Protein AF-A0A355V8T5-F1 (afdb_monomer_lite)

Sequence (129 aa):
MSGSYLQRGQRCCLICGMQHSHSPGSIVDRDSEPLCSKCDSPLWSCSDGSIETEDIAHRRETVVVALEKCRAALDRVWQHSHAEFLRLIVGGGRIGDAVLAELHYLQSQGTILDYRQENRGAVLIRVRN

pLDDT: mean 89.16, std 14.61, range [33.62, 98.62]

Structure (mmCIF, N/CA/C/O bac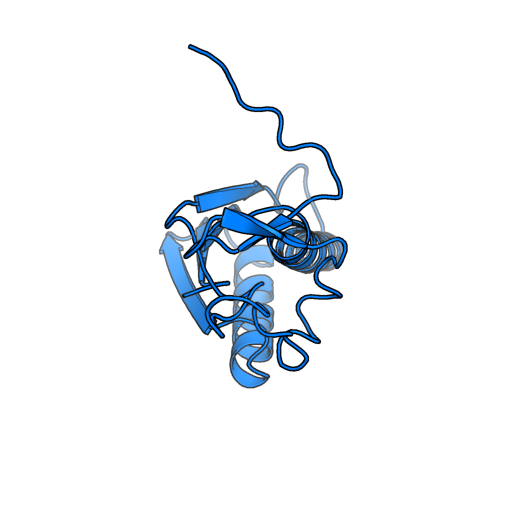kbone):
data_AF-A0A355V8T5-F1
#
_entry.id   AF-A0A355V8T5-F1
#
loop_
_atom_site.group_PDB
_atom_site.id
_atom_site.type_symbol
_atom_site.label_atom_id
_atom_site.label_alt_id
_atom_site.label_comp_id
_atom_site.label_asym_id
_atom_site.label_entity_id
_atom_site.label_seq_id
_atom_site.pdbx_PDB_ins_code
_atom_site.Cartn_x
_atom_site.Cartn_y
_atom_site.Cartn_z
_atom_site.occupancy
_atom_site.B_iso_or_equiv
_atom_site.auth_seq_id
_atom_site.auth_comp_id
_atom_site.auth_asym_id
_atom_site.auth_atom_id
_atom_site.pdbx_PDB_model_num
ATOM 1 N N . MET A 1 1 ? -0.275 29.084 13.538 1.00 35.03 1 MET A N 1
ATOM 2 C CA . MET A 1 1 ? -0.273 27.876 12.687 1.00 35.03 1 MET A CA 1
ATOM 3 C C . MET A 1 1 ? 0.602 26.853 13.382 1.00 35.03 1 MET A C 1
ATOM 5 O O . MET A 1 1 ? 1.814 26.875 13.222 1.00 35.03 1 MET A O 1
ATOM 9 N N . SER A 1 2 ? 0.007 26.078 14.283 1.00 33.62 2 SER A N 1
ATOM 10 C CA . SER A 1 2 ? 0.745 25.195 15.184 1.00 33.62 2 SER A CA 1
ATOM 11 C C . SER A 1 2 ? 0.807 23.814 14.547 1.00 33.62 2 SER A C 1
ATOM 13 O O . SER A 1 2 ? -0.191 23.101 14.533 1.00 33.62 2 SER A O 1
ATOM 15 N N . GLY A 1 3 ? 1.960 23.475 13.971 1.00 39.06 3 GLY A N 1
ATOM 16 C CA . GLY A 1 3 ? 2.259 22.113 13.548 1.00 39.06 3 GLY A CA 1
ATOM 17 C C . GLY A 1 3 ? 2.317 21.226 14.784 1.00 39.06 3 GLY A C 1
ATOM 18 O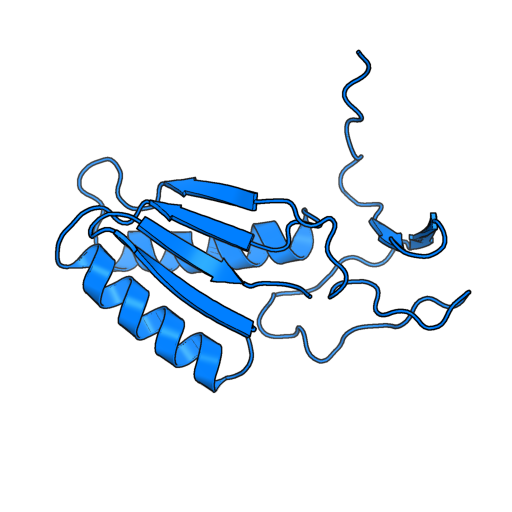 O . GLY A 1 3 ? 3.224 21.352 15.607 1.00 39.06 3 GLY A O 1
ATOM 19 N N . SER A 1 4 ? 1.316 20.369 14.948 1.00 37.09 4 SER A N 1
ATOM 20 C CA . SER A 1 4 ? 1.317 19.324 15.959 1.00 37.09 4 SER A CA 1
ATOM 21 C C . SER A 1 4 ? 2.365 18.286 15.572 1.00 37.09 4 SER A C 1
ATOM 23 O O . SER A 1 4 ? 2.125 17.417 14.736 1.00 37.09 4 SER A O 1
ATOM 25 N N . TYR A 1 5 ? 3.542 18.396 16.183 1.00 38.66 5 TYR A N 1
ATOM 26 C CA . TYR A 1 5 ? 4.483 17.295 16.318 1.00 38.66 5 TYR A CA 1
ATOM 27 C C . TYR A 1 5 ? 3.777 16.173 17.090 1.00 38.66 5 TYR A C 1
ATOM 29 O O . TYR A 1 5 ? 3.753 16.183 18.320 1.00 38.66 5 TYR A O 1
ATOM 37 N N . LEU A 1 6 ? 3.162 15.228 16.376 1.00 44.62 6 LEU A N 1
ATOM 38 C CA . LEU A 1 6 ? 2.746 13.957 16.958 1.00 44.62 6 LEU A CA 1
ATOM 39 C C . LEU A 1 6 ? 4.005 13.298 17.531 1.00 44.62 6 LEU A C 1
ATOM 41 O O . LEU A 1 6 ? 4.918 12.907 16.800 1.00 44.62 6 LEU A O 1
ATOM 45 N N . GLN A 1 7 ? 4.090 13.264 18.861 1.00 43.12 7 GLN A N 1
ATOM 46 C CA . GLN A 1 7 ? 5.150 12.570 19.574 1.00 43.12 7 GLN A CA 1
ATOM 47 C C . GLN A 1 7 ? 5.170 11.107 19.118 1.00 43.12 7 GLN A C 1
ATOM 49 O O . GLN A 1 7 ? 4.160 10.404 19.177 1.00 43.12 7 GLN A O 1
ATOM 54 N N . ARG A 1 8 ? 6.337 10.651 18.652 1.00 44.59 8 ARG A N 1
ATOM 55 C CA . ARG A 1 8 ? 6.586 9.246 18.312 1.00 44.59 8 ARG A CA 1
ATOM 56 C C . ARG A 1 8 ? 6.216 8.373 19.516 1.00 44.59 8 ARG A C 1
ATOM 58 O O . ARG A 1 8 ? 6.861 8.475 20.553 1.00 44.59 8 ARG A O 1
ATOM 65 N N . GLY A 1 9 ? 5.199 7.526 19.363 1.00 52.56 9 GLY A N 1
ATOM 66 C CA . GLY A 1 9 ? 4.842 6.494 20.344 1.00 52.56 9 GLY A CA 1
ATOM 67 C C . GLY A 1 9 ? 3.485 6.647 21.036 1.00 52.56 9 GLY A C 1
ATOM 68 O O . GLY A 1 9 ? 3.126 5.761 21.801 1.00 52.56 9 GLY A O 1
ATOM 69 N N . GLN A 1 10 ? 2.711 7.704 20.768 1.00 60.72 10 GLN A N 1
ATOM 70 C CA . GLN A 1 10 ? 1.327 7.811 21.248 1.00 60.72 10 GLN A CA 1
ATOM 71 C C . GLN A 1 10 ? 0.368 7.920 20.065 1.00 60.72 10 GLN A C 1
ATOM 73 O O . GLN A 1 10 ? 0.306 8.953 19.400 1.00 60.72 10 GLN A O 1
ATOM 78 N N . ARG A 1 11 ? -0.385 6.848 19.800 1.00 75.50 11 ARG A N 1
ATOM 79 C CA . ARG A 1 11 ? -1.542 6.897 18.900 1.00 75.50 11 ARG A CA 1
ATOM 80 C C . ARG A 1 11 ? -2.811 7.074 19.720 1.00 75.50 11 ARG A C 1
ATOM 82 O O . ARG A 1 11 ? -2.972 6.468 20.781 1.00 75.50 11 ARG A O 1
ATOM 89 N N . CYS A 1 12 ? -3.722 7.894 19.219 1.00 87.69 12 CYS A N 1
ATOM 90 C CA . CYS A 1 12 ? -5.070 7.988 19.752 1.00 87.69 12 CYS A CA 1
ATOM 91 C C . CYS A 1 12 ? -6.059 7.286 18.819 1.00 87.69 12 CYS A C 1
ATOM 93 O O . CYS A 1 12 ? -5.831 7.162 17.616 1.00 87.69 12 CYS A O 1
ATOM 95 N N . CYS A 1 13 ? -7.173 6.825 19.379 1.00 91.50 13 CYS A N 1
ATOM 96 C CA . CYS A 1 13 ? -8.319 6.417 18.586 1.00 91.50 13 CYS A CA 1
ATOM 97 C C . CYS A 1 13 ? -8.842 7.639 17.819 1.00 91.50 13 CYS A C 1
ATOM 99 O O . CYS A 1 13 ? -9.260 8.617 18.443 1.00 91.50 13 CYS A O 1
ATOM 101 N N . LEU A 1 14 ? -8.862 7.569 16.485 1.00 91.94 14 LEU A N 1
ATOM 102 C CA . LEU A 1 14 ? -9.330 8.677 15.643 1.00 91.94 14 LEU A CA 1
ATOM 103 C C . LEU A 1 14 ? -10.814 9.011 15.840 1.00 91.94 14 LEU A C 1
ATOM 105 O O . LEU A 1 14 ? -11.229 10.129 15.559 1.00 91.94 14 LEU A O 1
ATOM 109 N N . ILE A 1 15 ? -11.607 8.065 16.348 1.00 93.69 15 ILE A N 1
ATOM 110 C CA . ILE A 1 15 ? -13.049 8.250 16.536 1.00 93.69 15 ILE A CA 1
ATOM 111 C C . ILE A 1 15 ? -13.365 8.974 17.850 1.00 93.69 15 ILE A C 1
ATOM 113 O O . ILE A 1 15 ? -14.178 9.894 17.871 1.00 93.69 15 ILE A O 1
ATOM 117 N N . CYS A 1 16 ? -12.736 8.580 18.964 1.00 93.62 16 CYS A N 1
ATOM 118 C CA . CYS A 1 16 ? -13.102 9.082 20.298 1.00 93.62 16 CYS A CA 1
ATOM 119 C C . CYS A 1 16 ? -11.991 9.838 21.045 1.00 93.62 16 CYS A C 1
ATOM 121 O O . CYS A 1 16 ? -12.217 10.274 22.182 1.00 93.62 16 CYS A O 1
ATOM 123 N N . GLY A 1 17 ? -10.798 9.942 20.453 1.00 91.56 17 GLY A N 1
ATOM 124 C CA . GLY A 1 17 ? -9.636 10.646 20.998 1.00 91.56 17 GLY A CA 1
ATOM 125 C C . GLY A 1 17 ? -8.915 9.941 22.153 1.00 91.56 17 GLY A C 1
ATOM 126 O O . GLY A 1 17 ? -7.979 10.510 22.712 1.00 91.56 17 GLY A O 1
ATOM 127 N N . MET A 1 18 ? -9.325 8.727 22.540 1.00 91.56 18 MET A N 1
ATOM 128 C CA . MET A 1 18 ? -8.676 7.984 23.626 1.00 91.56 18 MET A CA 1
ATOM 129 C C . MET A 1 18 ? -7.222 7.660 23.274 1.00 91.56 18 MET A C 1
ATOM 131 O O . MET A 1 18 ? -6.943 7.197 22.172 1.00 91.56 18 MET A O 1
ATOM 135 N N . GLN A 1 19 ? -6.301 7.897 24.205 1.00 90.00 19 GLN A N 1
ATOM 136 C CA . GLN A 1 19 ? -4.888 7.568 24.028 1.00 90.00 19 GLN A CA 1
ATOM 13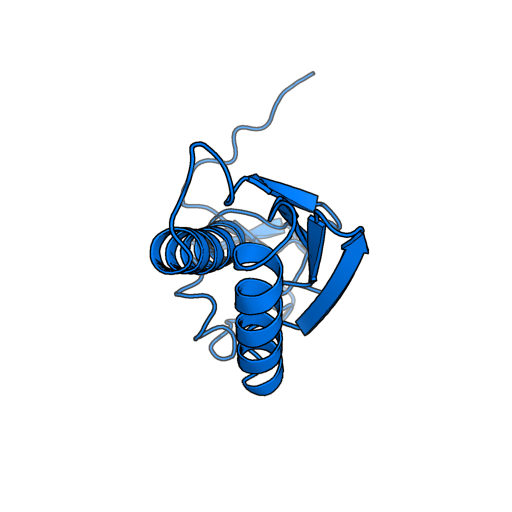7 C C . GLN A 1 19 ? -4.635 6.080 24.275 1.00 90.00 19 GLN A C 1
ATOM 139 O O . GLN A 1 19 ? -5.144 5.510 25.241 1.00 90.00 19 GLN A O 1
ATOM 144 N N . HIS A 1 20 ? -3.800 5.477 23.431 1.00 85.44 20 HIS A N 1
ATOM 145 C CA . HIS A 1 20 ? -3.340 4.102 23.570 1.00 85.44 20 HIS A CA 1
ATOM 146 C C . HIS A 1 20 ? -1.806 4.077 23.590 1.00 85.44 20 HIS A C 1
ATOM 148 O O . HIS A 1 20 ? -1.147 4.808 22.852 1.00 85.44 20 HIS A O 1
ATOM 154 N N . SER A 1 21 ? -1.233 3.235 24.451 1.00 82.25 21 SER A N 1
ATOM 155 C CA . SER A 1 21 ? 0.218 3.007 24.539 1.00 82.25 21 SER A CA 1
ATOM 156 C C . SER A 1 21 ? 0.722 1.965 23.538 1.00 82.25 21 SER A C 1
ATOM 158 O O . SER A 1 21 ? 1.928 1.777 23.395 1.00 82.25 21 SER A O 1
ATOM 160 N N . HIS A 1 22 ? -0.192 1.270 22.863 1.00 79.31 22 HIS A N 1
ATOM 161 C CA . HIS A 1 22 ? 0.140 0.285 21.847 1.00 79.31 22 HIS A CA 1
ATOM 162 C C . HIS A 1 22 ? 0.519 0.980 20.538 1.00 79.31 22 HIS A C 1
ATOM 164 O O . HIS A 1 22 ? -0.049 2.011 20.178 1.00 79.31 22 HIS A O 1
ATOM 170 N N . SER A 1 23 ? 1.459 0.389 19.810 1.00 80.69 23 SER A N 1
ATOM 171 C CA . SER A 1 23 ? 1.753 0.741 18.425 1.00 80.69 23 SER A CA 1
ATOM 172 C C . SER A 1 23 ? 1.370 -0.420 17.509 1.00 80.69 23 SER A C 1
ATOM 174 O O . SER A 1 23 ? 1.476 -1.574 17.933 1.00 80.69 23 SER A O 1
ATOM 176 N N . PRO A 1 24 ? 0.974 -0.147 16.256 1.00 87.25 24 PRO A N 1
ATOM 177 C CA . PRO A 1 24 ? 0.838 -1.190 15.249 1.00 87.25 24 PRO A CA 1
ATOM 178 C C . PRO A 1 24 ? 2.141 -1.996 15.110 1.00 87.25 24 PRO A C 1
ATOM 180 O O . PRO A 1 24 ? 3.231 -1.432 15.240 1.00 87.25 24 PRO A O 1
ATOM 183 N N . GLY A 1 25 ? 2.020 -3.302 14.851 1.00 89.00 25 GLY A N 1
ATOM 184 C CA . GLY A 1 25 ? 3.134 -4.173 14.455 1.00 89.00 25 GLY A CA 1
ATOM 185 C C . GLY A 1 25 ? 3.567 -3.923 13.006 1.00 89.00 25 GLY A C 1
ATOM 186 O O . GLY A 1 25 ? 3.462 -2.802 12.506 1.00 89.00 25 GLY A O 1
ATOM 187 N N . SER A 1 26 ? 4.049 -4.947 12.300 1.00 92.94 26 SER A N 1
ATOM 188 C CA . SER A 1 26 ? 4.214 -4.832 10.843 1.00 92.94 26 SER A CA 1
ATOM 189 C C . SER A 1 26 ? 2.845 -4.784 10.159 1.00 92.94 26 SER A C 1
ATOM 191 O O . SER A 1 26 ? 1.854 -5.291 10.689 1.00 92.94 26 SER A O 1
ATOM 193 N N . ILE A 1 27 ? 2.777 -4.169 8.978 1.00 94.56 27 ILE A N 1
ATOM 194 C CA . ILE A 1 27 ? 1.551 -4.146 8.171 1.00 94.56 27 ILE A CA 1
ATOM 195 C C . ILE A 1 27 ? 1.095 -5.554 7.765 1.00 94.56 27 ILE A C 1
ATOM 197 O O . ILE A 1 27 ? -0.095 -5.778 7.556 1.00 94.56 27 ILE A O 1
ATOM 201 N N . VAL A 1 28 ? 2.014 -6.522 7.690 1.00 93.50 28 VAL A N 1
ATOM 202 C CA . VAL A 1 28 ? 1.659 -7.914 7.373 1.00 93.50 28 VAL A CA 1
ATOM 203 C C . VAL A 1 28 ? 0.817 -8.566 8.472 1.00 93.50 28 VAL A C 1
ATOM 205 O O . VAL A 1 28 ? 0.043 -9.467 8.178 1.00 93.50 28 VAL A O 1
ATOM 208 N N . ASP A 1 29 ? 0.899 -8.063 9.707 1.00 90.69 29 ASP A N 1
ATOM 209 C CA . ASP A 1 29 ? 0.146 -8.558 10.865 1.00 90.69 29 ASP A CA 1
ATOM 210 C C . ASP A 1 29 ? -1.136 -7.743 11.123 1.00 90.69 29 ASP A C 1
ATOM 212 O O . ASP A 1 29 ? -1.687 -7.773 12.227 1.00 90.69 29 ASP A O 1
ATOM 216 N N . ARG A 1 30 ? -1.609 -6.966 10.134 1.00 89.50 30 ARG A N 1
ATOM 217 C CA . ARG A 1 30 ? -2.728 -6.020 10.303 1.00 89.50 30 ARG A CA 1
ATOM 218 C C . ARG A 1 30 ? -4.018 -6.643 10.835 1.00 89.50 30 ARG A C 1
ATOM 220 O O . ARG A 1 30 ? -4.789 -5.937 11.469 1.00 89.50 30 ARG A O 1
ATOM 227 N N . ASP A 1 31 ? -4.237 -7.937 10.614 1.00 87.19 31 ASP A N 1
ATOM 228 C CA . ASP A 1 31 ? -5.437 -8.643 11.075 1.00 87.19 31 ASP A CA 1
ATOM 229 C C . ASP A 1 31 ? -5.472 -8.820 12.601 1.00 87.19 31 ASP A C 1
ATOM 231 O O . ASP A 1 31 ? -6.529 -9.056 13.180 1.00 87.19 31 ASP A O 1
ATOM 235 N N . SER A 1 32 ? -4.332 -8.655 13.283 1.00 85.62 32 SER A N 1
ATOM 236 C CA . SER A 1 32 ? -4.231 -8.704 14.750 1.00 85.62 32 SER A CA 1
ATOM 237 C C . SER A 1 32 ? -4.559 -7.356 15.408 1.00 85.62 32 SER A C 1
ATOM 239 O O . SER A 1 32 ? -3.969 -6.975 16.422 1.00 85.62 32 SER A O 1
ATOM 241 N N . GLU A 1 33 ? -5.467 -6.590 14.808 1.00 86.81 33 GLU A N 1
ATOM 242 C CA . GLU A 1 33 ? -5.774 -5.232 15.226 1.00 86.81 33 GLU A CA 1
ATOM 243 C C . GLU A 1 33 ? -6.609 -5.183 16.525 1.00 86.81 33 GLU A C 1
ATOM 245 O O . GLU A 1 33 ? -7.701 -5.750 16.595 1.00 86.81 33 GLU A O 1
ATOM 250 N N . PRO A 1 34 ? -6.147 -4.461 17.561 1.00 90.62 34 PRO A N 1
ATOM 251 C CA . PRO A 1 34 ? -6.923 -4.198 18.760 1.00 90.62 34 PRO A CA 1
ATOM 252 C C . PRO A 1 34 ? -8.026 -3.158 18.523 1.00 90.62 34 PRO A C 1
ATOM 254 O O . PRO A 1 34 ? -7.878 -2.208 17.750 1.00 90.62 34 PRO A O 1
ATOM 257 N N . LEU A 1 35 ? -9.102 -3.291 19.297 1.00 92.50 35 LEU A N 1
ATOM 258 C CA . LEU A 1 35 ? -10.193 -2.322 19.349 1.00 92.50 35 LEU A CA 1
ATOM 259 C C . LEU A 1 35 ? -9.960 -1.276 20.444 1.00 92.50 35 LEU A C 1
ATOM 261 O O . LEU A 1 35 ? -9.341 -1.537 21.480 1.00 92.50 35 LEU A O 1
ATOM 265 N N . CYS A 1 36 ? -10.494 -0.076 20.233 1.00 93.00 36 CYS A N 1
ATOM 266 C CA . CYS A 1 36 ? -10.520 0.964 21.248 1.00 93.00 36 CYS A CA 1
ATOM 267 C C . CYS A 1 36 ? -11.414 0.549 22.421 1.00 93.00 36 CYS A C 1
ATOM 269 O O . CYS A 1 36 ? -12.617 0.400 22.253 1.00 93.00 36 CYS A O 1
ATOM 271 N N . SER A 1 37 ? -10.871 0.508 23.637 1.00 92.62 37 SER A N 1
ATOM 272 C CA . SER A 1 37 ? -11.625 0.144 24.848 1.00 92.62 37 SER A CA 1
ATOM 273 C C . SER A 1 37 ? -12.751 1.111 25.247 1.00 92.62 37 SER A C 1
ATOM 275 O O . SER A 1 37 ? -13.487 0.823 26.187 1.00 92.62 37 SER A O 1
ATOM 277 N N . LYS A 1 38 ? -12.886 2.264 24.576 1.00 94.62 38 LYS A N 1
ATOM 278 C CA . LYS A 1 38 ? -13.954 3.247 24.828 1.00 94.62 38 LYS A CA 1
ATOM 279 C C . LYS A 1 38 ? -15.097 3.200 23.812 1.00 94.62 38 LYS A C 1
ATOM 281 O O . LYS A 1 38 ? -16.213 3.565 24.164 1.00 94.62 38 LYS A O 1
ATOM 286 N N . CYS A 1 39 ? -14.824 2.866 22.555 1.00 95.56 39 CYS A N 1
ATOM 287 C CA . CYS A 1 39 ? -15.814 2.992 21.475 1.00 95.56 39 CYS A CA 1
ATOM 288 C C . CYS A 1 39 ? -15.786 1.838 20.472 1.00 95.56 39 CYS A C 1
ATOM 290 O O . CYS A 1 39 ? -16.397 1.946 19.412 1.00 95.56 39 CYS A O 1
ATOM 292 N N . ASP A 1 40 ? -15.015 0.792 20.773 1.00 95.06 40 ASP A N 1
ATOM 293 C CA . ASP A 1 40 ? -14.864 -0.438 19.992 1.00 95.06 40 ASP A CA 1
ATOM 294 C C . ASP A 1 40 ? -14.421 -0.237 18.536 1.00 95.06 40 ASP A C 1
ATOM 296 O O . ASP A 1 40 ? -14.418 -1.169 17.738 1.00 95.06 40 ASP A O 1
ATOM 300 N N . SER A 1 41 ? -13.997 0.977 18.178 1.00 93.44 41 SER A N 1
ATOM 301 C CA . SER A 1 41 ? -13.471 1.274 16.849 1.00 93.44 41 SER A CA 1
ATOM 302 C C . SER A 1 41 ? -12.079 0.657 16.674 1.00 93.44 41 SER A C 1
ATOM 304 O O . SER A 1 41 ? -11.287 0.702 17.625 1.00 93.44 41 SER A O 1
ATOM 306 N N . PRO A 1 42 ? -11.744 0.138 15.482 1.00 92.44 42 PRO A N 1
ATOM 307 C CA . PRO A 1 42 ? -10.395 -0.333 15.180 1.00 92.44 42 PRO A CA 1
ATOM 308 C C . PRO A 1 42 ? -9.358 0.788 15.371 1.00 92.44 42 PRO A C 1
ATOM 310 O O . PRO A 1 42 ? -9.601 1.940 15.002 1.00 92.44 42 PRO A O 1
ATOM 313 N N . LEU A 1 43 ? -8.222 0.497 16.007 1.00 90.50 43 LEU A N 1
ATOM 314 C CA . LEU A 1 43 ? -7.236 1.531 16.354 1.00 90.50 43 LEU A CA 1
ATOM 315 C C . LEU A 1 43 ? -6.311 1.938 15.201 1.00 90.50 43 LEU A C 1
ATOM 317 O O . LEU A 1 43 ? -5.883 3.092 15.113 1.00 90.50 43 LEU A O 1
ATOM 321 N N . TRP A 1 44 ? -5.972 0.993 14.341 1.00 90.44 44 TRP A N 1
ATOM 322 C CA . TRP A 1 44 ? -4.964 1.076 13.293 1.00 90.44 44 TRP A CA 1
ATOM 323 C C . TRP A 1 44 ? -5.547 1.188 11.885 1.00 90.44 44 TRP A C 1
ATOM 325 O O . TRP A 1 44 ? -4.893 1.805 11.050 1.00 90.44 44 TRP A O 1
ATOM 335 N N . SER A 1 45 ? -6.733 0.650 11.592 1.00 91.12 45 SER A N 1
ATOM 336 C CA . SER A 1 45 ? -7.344 0.675 10.261 1.00 91.12 45 SER A CA 1
ATOM 337 C C . SER A 1 45 ? -8.091 1.966 9.961 1.00 91.12 45 SER A C 1
ATOM 339 O O . SER A 1 45 ? -8.409 2.200 8.799 1.00 91.12 45 SER A O 1
ATOM 341 N N . CYS A 1 46 ? -8.399 2.781 10.974 1.00 92.12 46 CYS A N 1
ATOM 342 C CA . CYS A 1 46 ? -9.009 4.093 10.774 1.00 92.12 46 CYS A CA 1
ATOM 343 C C . CYS A 1 46 ? -8.006 5.069 10.156 1.00 92.12 46 CYS A C 1
ATOM 345 O O . CYS A 1 46 ? -6.881 5.211 10.655 1.00 92.12 46 CYS A O 1
ATOM 347 N N . SER A 1 47 ? -8.441 5.776 9.116 1.00 93.56 47 SER A N 1
ATOM 348 C CA . SER A 1 47 ? -7.670 6.841 8.485 1.00 93.56 47 SER A CA 1
ATOM 349 C C . SER A 1 47 ? -8.175 8.247 8.808 1.00 93.56 47 SER A C 1
ATOM 351 O O . SER A 1 47 ? -9.287 8.446 9.299 1.00 93.56 47 SER A O 1
ATOM 353 N N . ASP A 1 48 ? -7.331 9.233 8.515 1.00 93.38 48 ASP A N 1
ATOM 354 C CA . ASP A 1 48 ? -7.681 10.656 8.467 1.00 93.38 48 ASP A CA 1
ATOM 355 C C . ASP A 1 48 ? -7.886 11.174 7.026 1.00 93.38 48 ASP A C 1
ATOM 357 O O . ASP A 1 48 ? -7.976 12.383 6.805 1.00 93.38 48 ASP A O 1
ATOM 361 N N . GLY A 1 49 ? -7.937 10.271 6.038 1.00 94.88 49 GLY A N 1
ATOM 362 C CA . GLY A 1 49 ? -8.066 10.595 4.613 1.00 94.88 49 GLY A CA 1
ATOM 363 C C . GLY A 1 49 ? -6.805 11.171 3.953 1.00 94.88 49 GLY A C 1
ATOM 364 O O . GLY A 1 49 ? -6.848 11.557 2.783 1.00 94.88 49 GLY A O 1
ATOM 365 N N . SER A 1 50 ? -5.678 11.271 4.668 1.00 96.31 50 SER A N 1
ATOM 366 C CA . SER A 1 50 ? -4.453 11.865 4.120 1.00 96.31 50 SER A CA 1
ATOM 367 C C . SER A 1 50 ? -3.661 10.914 3.209 1.00 96.31 50 SER A C 1
ATOM 369 O O . SER A 1 50 ? -3.899 9.702 3.154 1.00 96.31 50 SER A O 1
ATOM 371 N N . ILE A 1 51 ? -2.708 11.491 2.466 1.00 98.06 51 ILE A N 1
ATOM 372 C CA . ILE A 1 51 ? -1.822 10.788 1.531 1.00 98.06 51 ILE A CA 1
ATOM 373 C C . ILE A 1 51 ? -0.366 11.057 1.916 1.00 98.06 51 ILE A C 1
ATOM 375 O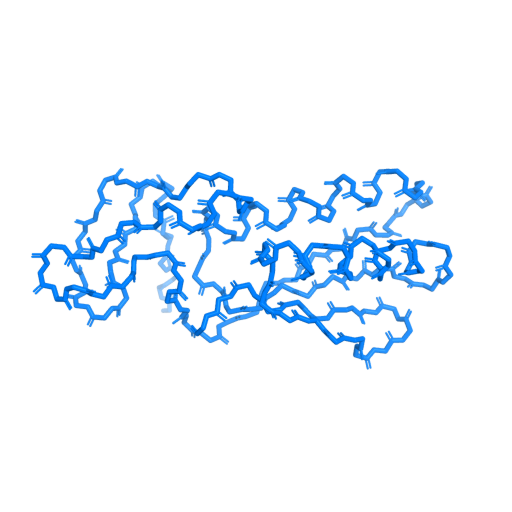 O . ILE A 1 51 ? 0.076 12.205 1.924 1.00 98.06 51 ILE A O 1
ATOM 379 N N . GLU A 1 52 ? 0.398 9.995 2.146 1.00 97.88 52 GLU A N 1
ATOM 380 C CA . GLU A 1 52 ? 1.855 10.043 2.314 1.00 97.88 52 GLU A CA 1
ATOM 381 C C . GLU A 1 52 ? 2.522 9.742 0.972 1.00 97.88 52 GLU A C 1
ATOM 383 O O . GLU A 1 52 ? 2.068 8.862 0.246 1.00 97.88 52 GLU A O 1
ATOM 388 N N . THR A 1 53 ? 3.592 10.451 0.609 1.00 97.75 53 THR A N 1
ATOM 389 C CA . THR A 1 53 ? 4.304 10.223 -0.664 1.00 97.75 53 THR A CA 1
ATOM 390 C C . THR A 1 53 ? 5.748 9.807 -0.414 1.00 97.75 53 THR A C 1
ATOM 392 O O . THR A 1 53 ? 6.451 10.482 0.330 1.00 97.75 53 THR A O 1
ATOM 395 N N . GLU A 1 54 ? 6.203 8.745 -1.082 1.00 96.44 54 GLU A N 1
ATOM 396 C CA . GLU A 1 54 ? 7.589 8.264 -1.028 1.00 96.44 54 GLU A CA 1
ATOM 397 C C . GLU A 1 54 ? 8.166 8.082 -2.438 1.00 96.44 54 GLU A C 1
ATOM 399 O O . GLU A 1 54 ? 7.506 7.538 -3.325 1.00 96.44 54 GLU A O 1
ATOM 404 N N . ASP A 1 55 ? 9.418 8.498 -2.642 1.00 95.00 55 ASP A N 1
ATOM 405 C CA . ASP A 1 55 ? 10.185 8.205 -3.858 1.00 95.00 55 ASP A CA 1
ATOM 406 C C . ASP A 1 55 ? 11.092 6.985 -3.659 1.00 95.00 55 ASP A C 1
ATOM 408 O O . ASP A 1 55 ? 11.997 6.987 -2.818 1.00 95.00 55 ASP A O 1
ATOM 412 N N . ILE A 1 56 ? 10.842 5.938 -4.451 1.00 93.25 56 ILE A N 1
ATOM 413 C CA . ILE A 1 56 ? 11.539 4.648 -4.367 1.00 93.25 56 ILE A CA 1
ATOM 414 C C . ILE A 1 56 ? 12.333 4.305 -5.632 1.00 93.25 56 ILE A C 1
ATOM 416 O O . ILE A 1 56 ? 12.790 3.174 -5.773 1.00 93.25 56 ILE A O 1
ATOM 420 N N . ALA A 1 57 ? 12.463 5.249 -6.568 1.00 88.62 57 ALA A N 1
ATOM 421 C CA . ALA A 1 57 ? 13.124 5.034 -7.857 1.00 88.62 57 ALA A CA 1
ATOM 422 C C . ALA A 1 57 ? 14.242 6.052 -8.134 1.00 88.62 57 ALA A C 1
ATOM 424 O O . ALA A 1 57 ? 14.645 6.282 -9.280 1.00 88.62 57 ALA A O 1
ATOM 425 N N . HIS A 1 58 ? 14.770 6.672 -7.082 1.00 82.44 58 HIS A N 1
ATOM 426 C CA . HIS A 1 58 ? 15.826 7.668 -7.185 1.00 82.44 58 HIS A CA 1
ATOM 427 C C . HIS A 1 58 ? 17.202 7.022 -7.498 1.00 82.44 58 HIS A C 1
ATOM 429 O O . HIS A 1 58 ? 17.435 5.843 -7.258 1.00 82.44 58 HIS A O 1
ATOM 435 N N . ARG A 1 59 ? 18.156 7.788 -8.055 1.00 67.38 59 ARG A N 1
ATOM 436 C CA . ARG A 1 59 ? 19.605 7.436 -8.135 1.00 67.38 59 ARG A CA 1
ATOM 437 C C . ARG A 1 59 ? 20.002 6.071 -8.741 1.00 67.38 59 ARG A C 1
ATOM 439 O O . ARG A 1 59 ? 20.958 5.459 -8.276 1.00 67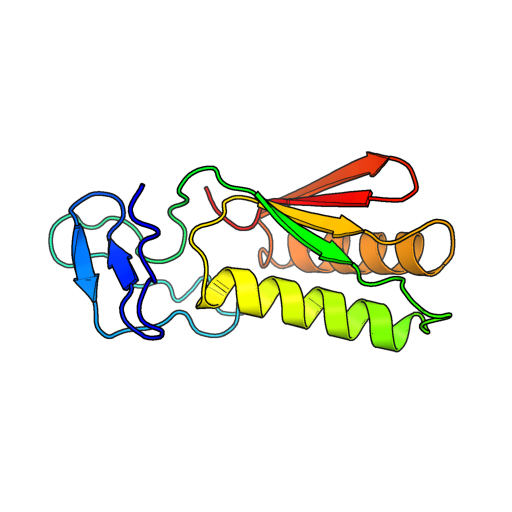.38 59 ARG A O 1
ATOM 446 N N . ARG A 1 60 ? 19.389 5.631 -9.849 1.00 70.00 60 ARG A N 1
ATOM 447 C CA . ARG A 1 60 ? 19.730 4.339 -10.505 1.00 70.00 60 ARG A CA 1
ATOM 448 C C . ARG A 1 60 ? 19.557 3.138 -9.563 1.00 70.00 60 ARG A C 1
ATOM 450 O O . ARG A 1 60 ? 20.351 2.198 -9.597 1.00 70.00 60 ARG A O 1
ATOM 457 N N . GLU A 1 61 ? 18.541 3.191 -8.711 1.00 81.81 61 GLU A N 1
ATOM 458 C CA . GLU A 1 61 ? 18.207 2.091 -7.815 1.00 81.81 61 GLU A CA 1
ATOM 459 C C . GLU A 1 61 ? 17.933 0.788 -8.571 1.00 81.81 61 GLU A C 1
ATOM 461 O O . GLU A 1 61 ? 17.474 0.772 -9.717 1.00 81.81 61 GLU A O 1
ATOM 466 N N . THR A 1 62 ? 18.272 -0.327 -7.929 1.00 91.81 62 THR A N 1
ATOM 467 C CA . THR A 1 62 ? 17.953 -1.655 -8.447 1.00 91.81 62 THR A CA 1
ATOM 468 C C . THR A 1 62 ? 16.515 -2.008 -8.084 1.00 91.81 62 THR A C 1
ATOM 470 O O . THR A 1 62 ? 15.952 -1.474 -7.130 1.00 91.81 62 THR A O 1
ATOM 473 N N . VAL A 1 63 ? 15.928 -2.961 -8.813 1.00 94.31 63 VAL A N 1
ATOM 474 C CA . VAL A 1 63 ? 14.586 -3.480 -8.501 1.00 94.31 63 VAL A CA 1
ATOM 475 C C . VAL A 1 63 ? 14.500 -3.980 -7.055 1.00 94.31 63 VAL A C 1
ATOM 477 O O . VAL A 1 63 ? 13.525 -3.692 -6.373 1.00 94.31 63 VAL A O 1
ATOM 480 N N . VAL A 1 64 ? 15.535 -4.670 -6.566 1.00 94.69 64 VAL A N 1
ATOM 481 C CA . VAL A 1 64 ? 15.573 -5.205 -5.195 1.00 94.69 64 VAL A CA 1
ATOM 482 C C . VAL A 1 64 ? 15.490 -4.081 -4.162 1.00 94.69 64 VAL A C 1
ATOM 484 O O . VAL A 1 64 ? 14.628 -4.121 -3.291 1.00 94.69 64 VAL A O 1
ATOM 487 N N . VAL A 1 65 ? 16.315 -3.040 -4.310 1.00 94.75 65 VAL A N 1
ATOM 488 C CA . VAL A 1 65 ? 16.324 -1.893 -3.385 1.00 94.75 65 VAL A CA 1
ATOM 489 C C . VAL A 1 65 ? 14.991 -1.139 -3.424 1.00 94.75 65 VAL A C 1
ATOM 491 O O . VAL A 1 65 ? 14.479 -0.734 -2.382 1.00 94.75 65 VAL A O 1
ATOM 494 N N . ALA A 1 66 ? 14.391 -0.976 -4.605 1.00 95.38 66 ALA A N 1
ATOM 495 C CA . ALA A 1 66 ? 13.086 -0.332 -4.732 1.00 95.38 66 ALA A CA 1
ATOM 496 C C . ALA A 1 66 ? 11.974 -1.127 -4.020 1.00 95.38 66 ALA A C 1
ATOM 498 O O . ALA A 1 66 ? 11.136 -0.538 -3.338 1.00 95.38 66 ALA A O 1
ATOM 499 N N . LEU A 1 67 ? 11.979 -2.462 -4.119 1.00 96.69 67 LEU A N 1
ATOM 500 C CA . LEU A 1 67 ? 11.019 -3.318 -3.412 1.00 96.69 67 LEU A CA 1
ATOM 501 C C . LEU A 1 67 ? 11.212 -3.274 -1.890 1.00 96.69 67 LEU A C 1
ATOM 503 O O . LEU A 1 67 ? 10.230 -3.203 -1.150 1.00 96.69 67 LEU A O 1
ATOM 507 N N . GLU A 1 68 ? 12.455 -3.250 -1.408 1.00 96.00 68 GLU A N 1
ATOM 508 C CA . GLU A 1 68 ? 12.750 -3.062 0.019 1.00 96.00 68 GLU A CA 1
ATOM 509 C C . GLU A 1 68 ? 12.207 -1.725 0.531 1.00 96.00 68 GLU A C 1
ATOM 511 O O . GLU A 1 68 ? 11.546 -1.676 1.569 1.00 96.00 68 GLU A O 1
ATOM 516 N N . LYS A 1 69 ? 12.402 -0.645 -0.231 1.00 96.06 69 LYS A N 1
ATOM 517 C CA . LYS A 1 69 ? 11.832 0.665 0.095 1.00 96.06 69 LYS A CA 1
ATOM 518 C C . LYS A 1 69 ? 10.312 0.680 0.057 1.00 96.06 69 LYS A C 1
ATOM 520 O O . LYS A 1 69 ? 9.707 1.304 0.920 1.00 96.06 69 LYS A O 1
ATOM 525 N N . CYS A 1 70 ? 9.695 -0.001 -0.907 1.00 96.88 70 CYS A N 1
ATOM 526 C CA . CYS A 1 70 ? 8.243 -0.151 -0.974 1.00 96.88 70 CYS A CA 1
ATOM 527 C C . CYS A 1 70 ? 7.701 -0.776 0.321 1.00 96.88 70 CYS A C 1
ATOM 529 O O . CYS A 1 70 ? 6.802 -0.216 0.948 1.00 96.88 70 CYS A O 1
ATOM 531 N N . ARG A 1 71 ? 8.294 -1.892 0.767 1.00 97.38 71 ARG A N 1
ATOM 532 C CA . ARG A 1 71 ? 7.908 -2.573 2.015 1.00 97.38 71 ARG A CA 1
ATOM 533 C C . ARG A 1 71 ? 8.146 -1.692 3.240 1.00 97.38 71 ARG A C 1
ATOM 535 O O . ARG A 1 71 ? 7.241 -1.510 4.048 1.00 97.38 71 ARG A O 1
ATOM 542 N N . ALA A 1 72 ? 9.316 -1.062 3.327 1.00 97.06 72 ALA A N 1
ATOM 543 C CA . ALA A 1 72 ? 9.640 -0.154 4.423 1.00 97.06 72 ALA A CA 1
ATOM 544 C C . ALA A 1 72 ? 8.697 1.061 4.481 1.00 97.06 72 ALA A C 1
ATOM 546 O O . ALA A 1 72 ? 8.321 1.499 5.567 1.00 97.06 72 ALA A O 1
ATOM 547 N N . ALA A 1 73 ? 8.289 1.606 3.332 1.00 97.75 73 ALA A N 1
ATOM 548 C CA . ALA A 1 73 ? 7.335 2.708 3.266 1.00 97.75 73 ALA A CA 1
ATOM 549 C C . ALA A 1 73 ? 5.941 2.279 3.747 1.00 97.75 73 ALA A C 1
ATOM 551 O O . ALA A 1 73 ? 5.320 3.016 4.514 1.00 97.75 73 ALA A O 1
ATOM 552 N N . LEU A 1 74 ? 5.478 1.085 3.361 1.00 97.88 74 LEU A N 1
ATOM 553 C CA . LEU A 1 74 ? 4.216 0.516 3.845 1.00 97.88 74 LEU A CA 1
ATOM 554 C C . LEU A 1 74 ? 4.223 0.327 5.366 1.00 97.88 74 LEU A C 1
ATOM 556 O O . LEU A 1 74 ? 3.318 0.822 6.036 1.00 97.88 74 LEU A O 1
ATOM 560 N N . ASP A 1 75 ? 5.263 -0.303 5.920 1.00 96.62 75 ASP A N 1
ATOM 561 C CA . ASP A 1 75 ? 5.405 -0.473 7.372 1.00 96.62 75 ASP A CA 1
ATOM 562 C C . ASP A 1 75 ? 5.462 0.874 8.096 1.00 96.62 75 ASP A C 1
ATOM 564 O O . ASP A 1 75 ? 4.786 1.080 9.102 1.00 96.62 75 ASP A O 1
ATOM 568 N N . ARG A 1 76 ? 6.217 1.839 7.564 1.00 95.62 76 ARG A N 1
ATOM 569 C CA . ARG A 1 76 ? 6.352 3.167 8.171 1.00 95.62 76 ARG A CA 1
ATOM 570 C C . ARG A 1 76 ? 5.020 3.916 8.200 1.00 95.62 76 ARG A C 1
ATOM 572 O O . ARG A 1 76 ? 4.675 4.492 9.233 1.00 95.62 76 ARG A O 1
ATOM 579 N N . VAL A 1 77 ? 4.257 3.901 7.104 1.00 95.31 77 VAL A N 1
ATOM 580 C CA . VAL A 1 77 ? 2.908 4.497 7.053 1.00 95.31 77 VAL A CA 1
ATOM 581 C C . VAL A 1 77 ? 1.952 3.751 7.986 1.00 95.31 77 VAL A C 1
ATOM 583 O O . VAL A 1 77 ? 1.147 4.374 8.689 1.00 95.31 77 VAL A O 1
ATOM 586 N N . TRP A 1 78 ? 2.058 2.425 8.059 1.00 94.25 78 TRP A N 1
ATOM 587 C CA . TRP A 1 78 ? 1.265 1.612 8.972 1.00 94.25 78 TRP A CA 1
ATOM 588 C C . TRP A 1 78 ? 1.558 1.924 10.447 1.00 94.25 78 TRP A C 1
ATOM 590 O O . TRP A 1 78 ? 0.640 2.105 11.239 1.00 94.25 78 TRP A O 1
ATOM 600 N N . GLN A 1 79 ? 2.819 2.087 10.827 1.00 92.19 79 GLN A N 1
ATOM 601 C CA . GLN A 1 79 ? 3.214 2.261 12.225 1.00 92.19 79 GLN A CA 1
ATOM 602 C C . GLN A 1 79 ? 3.106 3.710 12.693 1.00 92.19 79 GLN A C 1
ATOM 604 O O . GLN A 1 79 ? 2.668 3.978 13.816 1.00 92.19 79 GLN A O 1
ATOM 609 N N . HIS A 1 80 ? 3.404 4.679 11.827 1.00 90.12 80 HIS A N 1
ATOM 610 C CA . HIS A 1 80 ? 3.667 6.057 12.256 1.00 90.12 80 HIS A CA 1
ATOM 611 C C . HIS A 1 80 ? 2.732 7.126 11.680 1.00 90.12 80 HIS A C 1
ATOM 613 O O . HIS A 1 80 ? 2.845 8.277 12.090 1.00 90.12 80 HIS A O 1
ATOM 619 N N . SER A 1 81 ? 1.806 6.772 10.785 1.00 90.88 81 SER A N 1
ATOM 620 C CA . SER A 1 81 ? 0.850 7.718 10.189 1.00 90.88 81 SER A CA 1
ATOM 621 C C . SER A 1 81 ? -0.596 7.211 10.244 1.00 90.88 81 SER A C 1
ATOM 623 O O . SER A 1 81 ? -0.840 6.007 10.332 1.00 90.88 81 SER A O 1
ATOM 625 N N . HIS A 1 82 ? -1.565 8.120 10.186 1.00 92.00 82 HIS A N 1
ATOM 626 C CA . HIS A 1 82 ? -2.985 7.799 9.999 1.00 92.00 82 HIS A CA 1
ATOM 627 C C . HIS A 1 82 ? -3.433 7.927 8.538 1.00 92.00 82 HIS A C 1
ATOM 629 O O . HIS A 1 82 ? -4.620 7.799 8.251 1.00 92.00 82 HIS A O 1
ATOM 635 N N . ALA A 1 83 ? -2.485 8.099 7.615 1.00 95.69 83 ALA A N 1
ATOM 636 C CA . ALA A 1 83 ? -2.785 8.220 6.202 1.00 95.69 83 ALA A CA 1
ATOM 637 C C . ALA A 1 83 ? -3.588 7.036 5.662 1.00 95.69 83 ALA A C 1
ATOM 639 O O . ALA A 1 83 ? -3.314 5.866 5.972 1.00 95.69 83 ALA A O 1
ATOM 640 N N . GLU A 1 84 ? -4.571 7.380 4.833 1.00 97.50 84 GLU A N 1
ATOM 641 C CA . GLU A 1 84 ? -5.384 6.426 4.091 1.00 97.50 84 GLU A CA 1
ATOM 642 C C . GLU A 1 84 ? -4.579 5.824 2.940 1.00 97.50 84 GLU A C 1
ATOM 644 O O . GLU A 1 84 ? -4.621 4.610 2.705 1.00 97.50 84 GLU A O 1
ATOM 649 N N . PHE A 1 85 ? -3.786 6.668 2.273 1.00 98.44 85 PHE A N 1
ATOM 650 C CA . PHE A 1 85 ? -3.035 6.288 1.088 1.00 98.44 85 PHE A CA 1
ATOM 651 C C . PHE A 1 85 ? -1.526 6.482 1.239 1.00 98.44 85 PHE A C 1
ATOM 653 O O . PHE A 1 85 ? -1.046 7.461 1.812 1.00 98.44 85 PHE A O 1
ATOM 660 N N . LEU A 1 86 ? -0.778 5.573 0.618 1.00 98.56 86 LEU A N 1
ATOM 661 C CA . LEU A 1 86 ? 0.635 5.731 0.299 1.00 98.56 86 LEU A CA 1
ATOM 662 C C . LEU A 1 86 ? 0.779 5.886 -1.214 1.00 98.56 86 LEU A C 1
ATOM 664 O O . LEU A 1 86 ? 0.372 5.023 -1.988 1.00 98.56 86 LEU A O 1
ATOM 668 N N . ARG A 1 87 ? 1.393 6.979 -1.640 1.00 98.44 87 ARG A N 1
ATOM 669 C CA . ARG A 1 87 ? 1.729 7.252 -3.028 1.00 98.44 87 ARG A CA 1
ATOM 670 C C . ARG A 1 87 ? 3.209 6.978 -3.262 1.00 98.44 87 ARG A C 1
ATOM 672 O O . ARG A 1 87 ? 4.065 7.670 -2.719 1.00 98.44 87 ARG A O 1
ATOM 679 N N 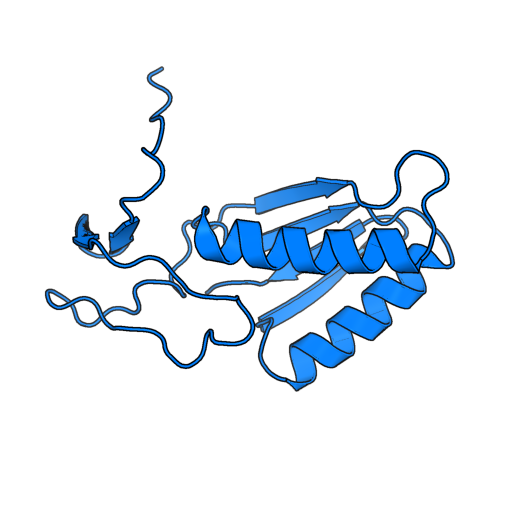. LEU A 1 88 ? 3.514 5.996 -4.098 1.00 97.62 88 LEU A N 1
ATOM 680 C CA . LEU A 1 88 ? 4.883 5.660 -4.475 1.00 97.62 88 LEU A CA 1
ATOM 681 C C . LEU A 1 88 ? 5.238 6.289 -5.817 1.00 97.62 88 LEU A C 1
ATOM 683 O O . LEU A 1 88 ? 4.538 6.077 -6.809 1.00 97.62 88 LEU A O 1
ATOM 687 N N . ILE A 1 89 ? 6.353 7.015 -5.864 1.00 96.44 89 ILE A N 1
ATOM 688 C CA . ILE A 1 89 ? 7.021 7.380 -7.113 1.00 96.44 89 ILE A CA 1
ATOM 689 C C . ILE A 1 89 ? 7.953 6.233 -7.493 1.00 96.44 89 ILE A C 1
ATOM 691 O O . ILE A 1 89 ? 8.964 5.988 -6.839 1.00 96.44 89 ILE A O 1
ATOM 695 N N . VAL A 1 90 ? 7.580 5.518 -8.551 1.00 94.19 90 VAL A N 1
ATOM 696 C CA . VAL A 1 90 ? 8.255 4.296 -9.018 1.00 94.19 90 VAL A CA 1
ATOM 697 C C . VAL A 1 90 ? 9.067 4.520 -10.296 1.00 94.19 90 VAL A C 1
ATOM 699 O O . VAL A 1 90 ? 9.832 3.651 -10.712 1.00 94.19 90 VAL A O 1
ATOM 702 N N . GLY A 1 91 ? 8.915 5.690 -10.928 1.00 87.94 91 GLY A N 1
ATOM 703 C CA . GLY A 1 91 ? 9.490 5.957 -12.246 1.00 87.94 91 GLY A CA 1
ATOM 704 C C . GLY A 1 91 ? 8.913 5.036 -13.330 1.00 87.94 91 GLY A C 1
ATOM 705 O O . GLY A 1 91 ? 7.940 4.325 -13.111 1.00 87.94 91 GLY A O 1
ATOM 706 N N . GLY A 1 92 ? 9.489 5.062 -14.531 1.00 82.19 92 GLY A N 1
ATOM 707 C CA . GLY A 1 92 ? 9.082 4.163 -15.617 1.00 82.19 92 GLY A CA 1
ATOM 708 C C . GLY A 1 92 ? 9.931 2.888 -15.689 1.00 82.19 92 GLY A C 1
ATOM 709 O O . GLY A 1 92 ? 11.106 2.891 -15.324 1.00 82.19 92 GLY A O 1
ATOM 710 N N . GLY A 1 93 ? 9.366 1.815 -16.249 1.00 89.56 93 GLY A N 1
ATOM 711 C CA . GLY A 1 93 ? 10.096 0.590 -16.598 1.00 89.56 93 GLY A CA 1
ATOM 712 C C . GLY A 1 93 ? 10.140 -0.452 -15.479 1.00 89.56 93 GLY A C 1
ATOM 713 O O . GLY A 1 93 ? 9.185 -0.604 -14.725 1.00 89.56 93 GLY A O 1
ATOM 714 N N . ARG A 1 94 ? 11.264 -1.176 -15.370 1.00 93.56 94 ARG A N 1
ATOM 715 C CA . ARG A 1 94 ? 11.371 -2.421 -14.580 1.00 93.56 94 ARG A CA 1
ATOM 716 C C . ARG A 1 94 ? 11.005 -2.285 -13.097 1.00 93.56 94 ARG A C 1
ATOM 718 O O . ARG A 1 94 ? 10.505 -3.247 -12.528 1.00 93.56 94 ARG A O 1
ATOM 725 N N . ILE A 1 95 ? 11.272 -1.135 -12.469 1.00 94.00 95 ILE A N 1
ATOM 726 C CA . ILE A 1 95 ? 10.881 -0.899 -11.068 1.00 94.00 95 ILE A CA 1
ATOM 727 C C . ILE A 1 95 ? 9.358 -0.827 -10.952 1.00 94.00 95 ILE A C 1
ATOM 729 O O . ILE A 1 95 ? 8.793 -1.509 -10.106 1.00 94.00 95 ILE A O 1
ATOM 733 N N . GLY A 1 96 ? 8.696 -0.061 -11.823 1.00 94.81 96 GLY A N 1
ATOM 734 C CA . GLY A 1 96 ? 7.238 0.036 -11.842 1.00 94.81 96 GLY A CA 1
ATOM 735 C C . GLY A 1 96 ? 6.575 -1.328 -12.033 1.00 94.81 96 GLY A C 1
ATOM 736 O O . GLY A 1 96 ? 5.695 -1.682 -11.255 1.00 94.81 96 GLY A O 1
ATOM 737 N N . ASP A 1 97 ? 7.051 -2.123 -12.994 1.00 95.00 97 ASP A N 1
ATOM 738 C CA . ASP A 1 97 ? 6.512 -3.466 -13.255 1.00 95.00 97 ASP A CA 1
ATOM 739 C C . ASP A 1 97 ? 6.673 -4.396 -12.040 1.00 95.00 97 ASP A C 1
ATOM 741 O O . ASP A 1 97 ? 5.737 -5.095 -11.652 1.00 95.00 97 ASP A O 1
ATOM 745 N N . ALA A 1 98 ? 7.848 -4.375 -11.402 1.00 96.31 98 ALA A N 1
ATOM 746 C CA . ALA A 1 98 ? 8.119 -5.186 -10.219 1.00 96.31 98 ALA A CA 1
ATOM 747 C C . ALA A 1 98 ? 7.280 -4.755 -9.009 1.00 96.31 98 ALA A C 1
ATOM 749 O O . ALA A 1 98 ? 6.755 -5.606 -8.296 1.00 96.31 98 ALA A O 1
ATOM 750 N N . VAL A 1 99 ? 7.117 -3.447 -8.794 1.00 96.88 99 VAL A N 1
ATOM 751 C CA . VAL A 1 99 ? 6.272 -2.912 -7.719 1.00 96.88 99 VAL A CA 1
ATOM 752 C C . VAL A 1 99 ? 4.813 -3.299 -7.949 1.00 96.88 99 VAL A C 1
ATOM 754 O O . VAL A 1 99 ? 4.156 -3.729 -7.013 1.00 96.88 99 VAL A O 1
ATOM 757 N N . LEU A 1 100 ? 4.300 -3.225 -9.180 1.00 97.12 100 LEU A N 1
ATOM 758 C CA . LEU A 1 100 ? 2.930 -3.655 -9.480 1.00 97.12 100 LEU A CA 1
ATOM 759 C C . LEU A 1 100 ? 2.716 -5.151 -9.207 1.00 97.12 100 LEU A C 1
ATOM 761 O O . LEU A 1 100 ? 1.679 -5.520 -8.661 1.00 97.12 100 LEU A O 1
ATOM 765 N N . ALA A 1 101 ? 3.690 -6.001 -9.546 1.00 97.56 101 ALA A N 1
ATOM 766 C CA . ALA A 1 101 ? 3.629 -7.430 -9.239 1.00 97.56 101 ALA A CA 1
ATOM 767 C C . ALA A 1 101 ? 3.649 -7.702 -7.722 1.00 97.56 101 ALA A C 1
ATOM 769 O O . ALA A 1 101 ? 2.868 -8.517 -7.231 1.00 97.56 101 ALA A O 1
ATOM 770 N N . GLU A 1 102 ? 4.496 -6.989 -6.975 1.00 97.81 102 GLU A N 1
ATOM 771 C CA . GLU A 1 102 ? 4.544 -7.072 -5.512 1.00 97.81 102 GLU A CA 1
ATOM 772 C C . GLU A 1 102 ? 3.226 -6.602 -4.880 1.00 97.81 102 GLU A C 1
ATOM 774 O O . GLU A 1 102 ? 2.684 -7.279 -4.011 1.00 97.81 102 GLU A O 1
ATOM 779 N N . LEU A 1 103 ? 2.665 -5.477 -5.331 1.00 98.12 103 LEU A N 1
ATOM 780 C CA . LEU A 1 103 ? 1.402 -4.955 -4.805 1.00 98.12 103 LEU A CA 1
ATOM 781 C C . LEU A 1 103 ? 0.231 -5.895 -5.094 1.00 98.12 103 LEU A C 1
ATOM 783 O O . LEU A 1 103 ? -0.600 -6.106 -4.214 1.00 98.12 103 LEU A O 1
ATOM 787 N N . HIS A 1 104 ? 0.202 -6.526 -6.269 1.00 98.31 104 HIS A N 1
ATOM 788 C CA . HIS A 1 104 ? -0.771 -7.574 -6.570 1.00 98.31 104 HIS A CA 1
ATOM 789 C C . HIS A 1 104 ? -0.681 -8.734 -5.567 1.00 98.31 104 HIS A C 1
ATOM 791 O O . HIS A 1 104 ? -1.697 -9.201 -5.048 1.00 98.31 104 HIS A O 1
ATOM 797 N N . TYR A 1 105 ? 0.538 -9.188 -5.258 1.00 97.94 105 TYR A N 1
ATOM 798 C CA . TYR A 1 105 ? 0.754 -10.220 -4.247 1.00 97.94 105 TYR A CA 1
ATOM 799 C C . TYR A 1 105 ? 0.277 -9.759 -2.861 1.00 97.94 105 TYR A C 1
ATOM 801 O O . TYR A 1 105 ? -0.527 -10.449 -2.238 1.00 97.94 105 TYR A O 1
ATOM 809 N N . LEU A 1 106 ? 0.685 -8.572 -2.409 1.00 97.56 106 LEU A N 1
ATOM 810 C CA . LEU A 1 106 ? 0.302 -8.029 -1.101 1.00 97.56 106 LEU A CA 1
ATOM 811 C C . LEU A 1 106 ? -1.213 -7.813 -0.965 1.00 97.56 106 LEU A C 1
ATOM 813 O O . LEU A 1 106 ? -1.763 -8.062 0.106 1.00 97.56 106 LEU A O 1
ATOM 817 N N . GLN A 1 107 ? -1.902 -7.404 -2.033 1.00 97.88 107 GLN A N 1
ATOM 818 C CA . GLN A 1 107 ? -3.363 -7.299 -2.042 1.00 97.88 107 GLN A CA 1
ATOM 819 C C . GLN A 1 107 ? -4.018 -8.680 -1.923 1.00 97.88 107 GLN A C 1
ATOM 821 O O . GLN A 1 107 ? -4.960 -8.847 -1.155 1.00 97.88 107 GLN A O 1
ATOM 826 N N . SER A 1 108 ? -3.492 -9.696 -2.618 1.00 97.00 108 SER A N 1
ATOM 827 C CA . SER A 1 108 ? -4.006 -11.072 -2.516 1.00 97.00 108 SER A CA 1
ATOM 828 C C . SER A 1 108 ? -3.848 -11.683 -1.118 1.00 97.00 108 SER A C 1
ATOM 830 O O . SER A 1 108 ? -4.619 -12.562 -0.746 1.00 97.00 108 SER A O 1
ATOM 832 N N . GLN A 1 109 ? -2.862 -11.211 -0.346 1.00 95.56 109 GLN A N 1
ATOM 833 C CA . GLN A 1 109 ? -2.642 -11.597 1.052 1.00 95.56 109 GLN A CA 1
ATOM 834 C C . GLN A 1 109 ? -3.438 -10.731 2.040 1.00 95.56 109 GLN A C 1
ATOM 836 O O . GLN A 1 109 ? -3.325 -10.924 3.244 1.00 95.56 109 GLN A O 1
ATOM 841 N N . GLY A 1 110 ? -4.198 -9.741 1.560 1.00 94.69 110 GLY A N 1
ATOM 842 C CA . GLY A 1 110 ? -4.937 -8.801 2.403 1.00 94.69 110 GLY A CA 1
ATOM 843 C C . GLY A 1 110 ? -4.072 -7.746 3.098 1.00 94.69 110 GLY A C 1
ATOM 844 O O . GLY A 1 110 ? -4.617 -6.894 3.788 1.00 94.69 110 GLY A O 1
ATOM 845 N N . THR A 1 111 ? -2.746 -7.739 2.901 1.00 95.69 111 THR A N 1
ATOM 846 C CA . THR A 1 111 ? -1.818 -6.792 3.548 1.00 95.69 111 THR A CA 1
ATOM 847 C C . THR A 1 111 ? -2.140 -5.337 3.194 1.00 95.69 111 THR A C 1
ATOM 849 O O . THR A 1 111 ? -2.161 -4.462 4.062 1.00 95.69 111 THR A O 1
ATOM 852 N N . ILE A 1 112 ? -2.436 -5.067 1.922 1.00 97.56 112 ILE A N 1
ATOM 853 C CA . ILE A 1 112 ? -2.969 -3.779 1.458 1.00 97.56 112 ILE A CA 1
ATOM 854 C C . ILE A 1 112 ? -4.422 -3.957 1.025 1.00 97.56 112 ILE A C 1
ATOM 856 O O . ILE A 1 112 ? -4.819 -5.047 0.620 1.00 97.56 112 ILE A O 1
ATOM 860 N N . LEU A 1 113 ? -5.208 -2.882 1.089 1.00 97.12 113 LEU A N 1
ATOM 861 C CA . LEU A 1 113 ? -6.629 -2.945 0.744 1.00 97.12 113 LEU A CA 1
ATOM 862 C C . LEU A 1 113 ? -6.844 -2.888 -0.768 1.00 97.12 113 LEU A C 1
ATOM 864 O O . LEU A 1 113 ? -7.654 -3.633 -1.313 1.00 97.12 113 LEU A O 1
ATOM 868 N N . ASP A 1 114 ? -6.124 -1.991 -1.438 1.00 98.12 114 ASP A N 1
ATOM 869 C CA . ASP A 1 114 ? -6.210 -1.802 -2.883 1.00 98.12 114 ASP A CA 1
ATOM 870 C C . ASP A 1 114 ? -4.996 -1.026 -3.407 1.00 98.12 114 ASP A C 1
ATOM 872 O O . ASP A 1 114 ? -4.273 -0.388 -2.633 1.00 98.12 114 ASP A O 1
ATOM 876 N N . TYR A 1 115 ? -4.785 -1.025 -4.720 1.00 98.44 115 TYR A N 1
ATOM 877 C CA . TYR A 1 115 ? -3.855 -0.103 -5.363 1.00 98.44 115 TYR A CA 1
ATOM 878 C C . TYR A 1 115 ? -4.298 0.256 -6.782 1.00 98.44 115 TYR A C 1
ATOM 880 O O . TYR A 1 115 ? -4.921 -0.524 -7.497 1.00 98.44 115 TYR A O 1
ATOM 888 N N . ARG A 1 116 ? -3.912 1.452 -7.229 1.00 97.50 116 ARG A N 1
ATOM 889 C CA . ARG A 1 116 ? -4.120 1.907 -8.604 1.00 97.50 116 ARG A CA 1
ATOM 890 C C . ARG A 1 116 ? -2.884 2.601 -9.141 1.00 97.50 116 ARG A C 1
ATOM 892 O O . ARG A 1 116 ? -2.250 3.403 -8.455 1.00 97.50 116 ARG A O 1
ATOM 899 N N . GLN A 1 117 ? -2.565 2.341 -10.400 1.00 95.81 117 GLN A N 1
ATOM 900 C CA . GLN A 1 117 ? -1.568 3.130 -11.106 1.00 95.81 117 GLN A CA 1
ATOM 901 C C . GLN A 1 117 ? -2.188 4.480 -11.491 1.00 95.81 117 GLN A C 1
ATOM 903 O O . GLN A 1 117 ? -3.179 4.523 -12.215 1.00 95.81 117 GLN A O 1
ATOM 908 N N . GLU A 1 118 ? -1.625 5.588 -11.005 1.00 94.12 118 GLU A N 1
ATOM 909 C CA . GLU A 1 118 ? -2.109 6.929 -11.372 1.00 94.12 118 GLU A CA 1
ATOM 910 C C . GLU A 1 118 ? -1.596 7.340 -12.751 1.00 94.12 118 GLU A C 1
ATOM 912 O O . GLU A 1 118 ? -2.295 7.957 -13.551 1.00 94.12 118 GLU A O 1
ATOM 917 N N . ASN A 1 119 ? -0.332 7.017 -13.011 1.00 92.19 119 ASN A N 1
ATOM 918 C CA . ASN A 1 119 ? 0.343 7.206 -14.282 1.00 92.19 119 ASN A CA 1
ATOM 919 C C . ASN A 1 119 ? 1.551 6.262 -14.348 1.00 92.19 119 ASN A C 1
ATOM 921 O O . ASN A 1 119 ? 1.851 5.543 -13.398 1.00 92.19 119 ASN A O 1
ATOM 925 N N . ARG A 1 120 ? 2.293 6.292 -15.459 1.00 88.88 120 ARG A N 1
ATOM 926 C CA . ARG A 1 120 ? 3.451 5.406 -15.668 1.00 88.88 120 ARG A CA 1
ATOM 927 C C . ARG A 1 120 ? 4.540 5.504 -14.593 1.00 88.88 120 ARG A C 1
ATOM 929 O O . ARG A 1 120 ? 5.342 4.587 -14.516 1.00 88.88 120 ARG A O 1
ATOM 936 N N . GLY A 1 121 ? 4.606 6.598 -13.832 1.00 94.44 121 GLY A N 1
ATOM 937 C CA . GLY A 1 121 ? 5.643 6.865 -12.834 1.00 94.44 121 GLY A CA 1
ATOM 938 C C . GLY A 1 121 ? 5.185 6.812 -11.379 1.00 94.44 121 GLY A C 1
ATOM 939 O O . GLY A 1 121 ? 6.019 7.018 -10.497 1.00 94.44 121 GLY A O 1
ATOM 940 N N . ALA A 1 122 ? 3.896 6.579 -11.113 1.00 97.06 122 ALA A N 1
ATOM 941 C CA . ALA A 1 122 ? 3.351 6.638 -9.762 1.00 97.06 122 ALA A CA 1
ATOM 942 C C . ALA A 1 122 ? 2.206 5.648 -9.524 1.00 97.06 122 ALA A C 1
ATOM 944 O O . ALA A 1 122 ? 1.334 5.454 -10.378 1.00 97.06 122 ALA A O 1
ATOM 945 N N . VAL A 1 123 ? 2.191 5.074 -8.323 1.00 98.00 123 VAL A N 1
ATOM 946 C CA . VAL A 1 123 ? 1.158 4.148 -7.847 1.00 98.00 123 VAL A CA 1
ATOM 947 C C . VAL A 1 123 ? 0.595 4.669 -6.531 1.00 98.00 123 VAL A C 1
ATOM 949 O O . VAL A 1 123 ? 1.350 5.085 -5.654 1.00 98.00 123 VAL A O 1
ATOM 952 N N . LEU A 1 124 ? -0.727 4.653 -6.398 1.00 98.50 124 LEU A N 1
ATOM 953 C CA . LEU A 1 124 ? -1.432 4.989 -5.169 1.00 98.50 124 LEU A CA 1
ATOM 954 C C . LEU A 1 124 ? -1.936 3.701 -4.521 1.00 98.50 124 LEU A C 1
ATOM 956 O O . LEU A 1 124 ? -2.630 2.919 -5.165 1.00 98.50 124 LEU A O 1
ATOM 960 N N . ILE A 1 125 ? -1.587 3.493 -3.260 1.00 98.62 125 ILE A N 1
ATOM 961 C CA . ILE A 1 125 ? -1.888 2.289 -2.487 1.00 98.62 125 ILE A CA 1
ATOM 962 C C . ILE A 1 125 ? -2.808 2.683 -1.343 1.00 98.62 125 ILE A C 1
ATOM 964 O O . ILE A 1 125 ? -2.492 3.609 -0.597 1.00 98.62 125 ILE A O 1
ATOM 968 N N . ARG A 1 126 ? -3.924 1.976 -1.182 1.00 98.38 126 ARG A N 1
ATOM 969 C CA . ARG A 1 126 ? -4.831 2.146 -0.051 1.00 98.38 126 ARG A CA 1
ATOM 970 C C . ARG A 1 126 ? -4.395 1.240 1.096 1.00 98.38 126 ARG A C 1
ATOM 972 O O . ARG A 1 126 ? -4.415 0.013 0.984 1.00 98.38 126 ARG A O 1
ATOM 979 N N . VAL A 1 127 ? -3.995 1.854 2.203 1.00 97.12 127 VAL A N 1
ATOM 980 C CA . VAL A 1 127 ? -3.496 1.159 3.399 1.00 97.12 127 VAL A CA 1
ATOM 981 C C . VAL A 1 127 ? -4.618 0.982 4.426 1.00 97.12 127 VAL A C 1
ATOM 983 O O . VAL A 1 127 ? -4.719 -0.072 5.063 1.00 97.12 127 VAL A O 1
ATOM 986 N N . ARG A 1 128 ? -5.483 1.995 4.556 1.00 94.81 128 ARG A N 1
ATOM 987 C CA . ARG A 1 128 ? -6.541 2.104 5.573 1.00 94.81 128 ARG A CA 1
ATOM 988 C C . ARG A 1 128 ? -7.901 2.458 4.973 1.00 94.81 128 ARG A C 1
ATOM 990 O O . ARG A 1 128 ? -7.984 2.773 3.787 1.00 94.81 128 ARG A O 1
ATOM 997 N N . ASN A 1 129 ? -8.938 2.360 5.805 1.00 87.44 129 ASN A N 1
ATOM 998 C CA . ASN A 1 129 ? -10.319 2.699 5.462 1.00 87.44 129 ASN A CA 1
ATOM 999 C C . ASN A 1 129 ? -10.683 4.133 5.830 1.00 87.44 129 ASN A C 1
ATOM 1001 O O . ASN A 1 129 ? -10.107 4.672 6.809 1.00 87.44 129 ASN A O 1
#

Foldseek 3Di:
DDDPPPPQQWAAAPPPRHIDRDFDDALLVVVVFDADPPPRHTRQQAAPQAEAEDELQPDPDDLVSSVVVVRVQLRCCRGPHRYQKYKYFQAADDNLVSVVVVLVVCCVSVSFVDKDDPDRGMIITGRHD

Secondary structure (DSSP, 8-state):
-------TT-EE-TTT--EES-----GGGGGGPPBPTTT--BSSS---S-EEEEE-S-TT--HHHHHHHHHHHHHHHHHH---SEEEEE--SSHHHHHHHHHHHHHHHTTSSSEEEEEETTEEEEE---

Radius of gyration: 15.52 Å; chains: 1; bounding box: 36×40×41 Å